Protein AF-A0A0W0GHX7-F1 (afdb_monomer)

Foldseek 3Di:
DDDDPPDDPPPPPPDDDQDDDPPDSPDPVLLVPQLVLLVVVCVVPNLVVLCVVLVHDSVVSVCSNVVVDDDDPVSSVVSNVVSVVVVVVVVVVVVPPD

Sequence (98 aa):
MVTERKNIFKRTRKRGKPVQVLGLKISVDIVLSIEQDVKYLCALYGPLSVSRSLGISRTALHYYKTGKRKPKLLISVAIQNWAKEERDNENKKSGQVR

Organism: NCBI:txid1217799

Nearest PDB structures (foldseek):
  2ofy-assembly1_B  TM=6.961E-01  e=6.010E-01  Rhodococcus jostii RHA1
  5d50-assembly1_C  TM=7.108E-01  e=9.653E-01  Salmonella phage SPC32H
  5d4z-assembly3_F  TM=6.144E-01  e=1.087E+00  Salmonella phage SPC32H
  5d4z-assembly8_U  TM=6.297E-01  e=1.461E+00  Salmonella phage SPC32H
  3vk0-assembly2_B  TM=7.098E-01  e=2.643E+00  Neisseria meningitidis MC58

Structure (mmCIF, N/CA/C/O backbone):
data_AF-A0A0W0GHX7-F1
#
_entry.id   AF-A0A0W0GHX7-F1
#
loop_
_atom_site.group_PDB
_atom_site.id
_atom_site.type_symbol
_atom_site.label_atom_id
_atom_site.label_alt_id
_atom_site.label_comp_id
_atom_site.label_asym_id
_atom_site.label_entity_id
_atom_site.label_seq_id
_atom_site.pdbx_PDB_ins_code
_atom_site.Cartn_x
_atom_site.Cartn_y
_atom_site.Cartn_z
_atom_site.occupancy
_atom_site.B_iso_or_equiv
_atom_site.auth_seq_id
_atom_site.auth_comp_id
_atom_site.auth_asym_id
_atom_site.auth_atom_id
_atom_site.pdbx_PDB_model_num
ATOM 1 N N . MET A 1 1 ? -35.126 48.356 -8.206 1.00 46.69 1 MET A N 1
ATOM 2 C CA . MET A 1 1 ? -34.473 48.028 -6.919 1.00 46.69 1 MET A CA 1
ATOM 3 C C . MET A 1 1 ? -34.918 46.639 -6.494 1.00 46.69 1 MET A C 1
ATOM 5 O O . MET A 1 1 ? -36.016 46.495 -5.983 1.00 46.69 1 MET A O 1
ATOM 9 N N . VAL A 1 2 ? -34.100 45.622 -6.759 1.00 43.16 2 VAL A N 1
ATOM 10 C CA . VAL A 1 2 ? -34.275 44.265 -6.224 1.00 43.16 2 VAL A CA 1
ATOM 11 C C . VAL A 1 2 ? -32.895 43.827 -5.753 1.00 43.16 2 VAL A C 1
ATOM 13 O O . VAL A 1 2 ? -31.950 43.728 -6.531 1.00 43.16 2 VAL A O 1
ATOM 16 N N . THR A 1 3 ? -32.758 43.720 -4.440 1.00 49.19 3 THR A N 1
ATOM 17 C CA . THR A 1 3 ? -31.529 43.423 -3.711 1.00 49.19 3 THR A CA 1
ATOM 18 C C . THR A 1 3 ? -31.260 41.924 -3.746 1.00 49.19 3 THR A C 1
ATOM 20 O O . THR A 1 3 ? -31.618 41.189 -2.827 1.00 49.19 3 THR A O 1
ATOM 23 N N . GLU A 1 4 ? -30.578 41.452 -4.787 1.00 53.28 4 GLU A N 1
ATOM 24 C CA . GLU A 1 4 ? -30.025 40.100 -4.772 1.00 53.28 4 GLU A CA 1
ATOM 25 C C . GLU A 1 4 ? -28.771 40.065 -3.898 1.00 53.28 4 GLU A C 1
ATOM 27 O O . GLU A 1 4 ? -27.639 40.338 -4.306 1.00 53.28 4 GLU A O 1
ATOM 32 N N . ARG A 1 5 ? -29.003 39.725 -2.630 1.00 52.19 5 ARG A N 1
ATOM 33 C CA . ARG A 1 5 ? -27.979 39.272 -1.695 1.00 52.19 5 ARG A CA 1
ATOM 34 C C . ARG A 1 5 ? -27.252 38.065 -2.305 1.00 52.19 5 ARG A C 1
ATOM 36 O O . ARG A 1 5 ? -27.708 36.933 -2.165 1.00 52.19 5 ARG A O 1
ATOM 43 N N . LYS A 1 6 ? -26.086 38.285 -2.923 1.00 49.25 6 LYS A N 1
ATOM 44 C CA . LYS A 1 6 ? -25.084 37.236 -3.193 1.00 49.25 6 LYS A CA 1
ATOM 45 C C . LYS A 1 6 ? -24.543 36.716 -1.861 1.00 49.25 6 LYS A C 1
ATOM 47 O O . LYS A 1 6 ? -23.487 37.127 -1.385 1.00 49.25 6 LYS A O 1
ATOM 52 N N . ASN A 1 7 ? -25.303 35.831 -1.226 1.00 50.59 7 ASN A N 1
ATOM 53 C CA . ASN A 1 7 ? -24.957 35.244 0.056 1.00 50.59 7 ASN A CA 1
ATOM 54 C C . ASN A 1 7 ? -23.957 34.096 -0.157 1.00 50.59 7 ASN A C 1
ATOM 56 O O . ASN A 1 7 ? -24.316 32.952 -0.409 1.00 50.59 7 ASN A O 1
ATOM 60 N N . ILE A 1 8 ? -22.676 34.463 -0.155 1.00 51.62 8 ILE A N 1
ATOM 61 C CA . ILE A 1 8 ? -21.651 33.916 0.745 1.00 51.62 8 ILE A CA 1
ATOM 62 C C . ILE A 1 8 ? -21.823 32.413 1.056 1.00 51.62 8 ILE A C 1
ATOM 64 O O . ILE A 1 8 ? -21.998 32.010 2.197 1.00 51.62 8 ILE A O 1
ATOM 68 N N . PHE A 1 9 ? -21.670 31.551 0.053 1.00 45.50 9 PHE A N 1
ATOM 69 C CA . PHE A 1 9 ? -21.228 30.168 0.276 1.00 45.50 9 PHE A CA 1
ATOM 70 C C . PHE A 1 9 ? -19.756 30.024 -0.121 1.00 45.50 9 PHE A C 1
ATOM 72 O O . PHE A 1 9 ? -19.348 29.132 -0.862 1.00 45.50 9 PHE A O 1
ATOM 79 N N . LYS A 1 10 ? -18.908 30.894 0.446 1.00 46.12 10 LYS A N 1
ATOM 80 C CA . LYS A 1 10 ? -17.517 30.510 0.698 1.00 46.12 10 LYS A CA 1
ATOM 81 C C . LYS A 1 10 ? -17.579 29.394 1.738 1.00 46.12 10 LYS A C 1
ATOM 83 O O . LYS A 1 10 ? -17.734 29.671 2.922 1.00 46.12 10 LYS A O 1
ATOM 88 N N . ARG A 1 11 ? -17.508 28.133 1.294 1.00 47.53 11 ARG A N 1
ATOM 89 C CA . ARG A 1 11 ? -17.277 26.966 2.159 1.00 47.53 11 ARG A CA 1
ATOM 90 C C . ARG A 1 11 ? -16.026 27.232 2.999 1.00 47.53 11 ARG A C 1
ATOM 92 O O . ARG A 1 11 ? -14.903 26.995 2.562 1.00 47.53 11 ARG A O 1
ATOM 99 N N . THR A 1 12 ? -16.211 27.739 4.208 1.00 52.91 12 THR A N 1
ATOM 100 C CA . THR A 1 12 ? -15.168 27.825 5.222 1.00 52.91 12 THR A CA 1
ATOM 101 C C . THR A 1 12 ? -14.862 26.400 5.668 1.00 52.91 12 THR A C 1
ATOM 103 O O . THR A 1 12 ? -15.581 25.810 6.472 1.00 52.91 12 THR A O 1
ATOM 106 N N . ARG A 1 13 ? -13.795 25.804 5.112 1.00 48.12 13 ARG A N 1
ATOM 107 C CA . ARG A 1 13 ? -13.178 24.599 5.683 1.00 48.12 13 ARG A CA 1
ATOM 108 C C . ARG A 1 13 ? -12.830 24.927 7.133 1.00 48.12 13 ARG A C 1
ATOM 110 O O . ARG A 1 13 ? -11.890 25.679 7.384 1.00 48.12 13 ARG A O 1
ATOM 117 N N . LYS A 1 14 ? -13.583 24.380 8.087 1.00 51.22 14 LYS A N 1
ATOM 118 C CA . LYS A 1 14 ? -13.174 24.379 9.491 1.00 51.22 14 LYS A CA 1
ATOM 119 C C . LYS A 1 14 ? -11.901 23.537 9.574 1.00 51.22 14 LYS A C 1
ATOM 121 O O . LYS A 1 14 ? -11.968 22.313 9.514 1.00 51.22 14 LYS A O 1
ATOM 126 N N . ARG A 1 15 ? -10.737 24.197 9.627 1.00 48.44 15 ARG A N 1
ATOM 127 C CA . ARG A 1 15 ? -9.473 23.555 10.009 1.00 48.44 15 ARG A CA 1
ATOM 128 C C . ARG A 1 15 ? -9.703 22.861 11.352 1.00 48.44 15 ARG A C 1
ATOM 130 O O . ARG A 1 15 ? -10.286 23.456 12.259 1.00 48.44 15 ARG A O 1
ATOM 137 N N . GLY A 1 16 ? -9.332 21.585 11.409 1.00 49.06 16 GLY A N 1
ATOM 138 C CA . GLY A 1 16 ? -9.621 20.692 12.523 1.00 49.06 16 GLY A CA 1
ATOM 139 C C . GLY A 1 16 ? -9.128 21.253 13.851 1.00 49.06 16 GLY A C 1
ATOM 140 O O . GLY A 1 16 ? -8.019 21.774 13.950 1.00 49.06 16 GLY A O 1
ATOM 141 N N . LYS A 1 17 ? -9.969 21.137 14.879 1.00 51.44 17 LYS A N 1
ATOM 142 C CA . LYS A 1 17 ? -9.514 21.258 16.262 1.00 51.44 17 LYS A CA 1
ATOM 143 C C . LYS A 1 17 ? -8.677 20.010 16.587 1.00 51.44 17 LYS A C 1
ATOM 145 O O . LYS A 1 17 ? -9.114 18.912 16.236 1.00 51.44 17 LYS A O 1
ATOM 150 N N . PRO A 1 18 ? -7.509 20.140 17.230 1.00 43.66 18 PRO A N 1
ATOM 151 C CA . PRO A 1 18 ? -6.725 18.985 17.645 1.00 43.66 18 PRO A CA 1
ATOM 152 C C . PRO A 1 18 ? -7.465 18.236 18.761 1.00 43.66 18 PRO A C 1
ATOM 154 O O . PRO A 1 18 ? -7.791 18.820 19.792 1.00 43.66 18 PRO A O 1
ATOM 157 N N . VAL A 1 19 ? -7.741 16.947 18.551 1.00 47.97 19 VAL A N 1
ATOM 158 C CA . VAL A 1 19 ? -8.253 16.050 19.595 1.00 47.97 19 VAL A CA 1
ATOM 159 C C . VAL A 1 19 ? -7.044 15.448 20.303 1.00 47.97 19 VAL A C 1
ATOM 161 O O . VAL A 1 19 ? -6.222 14.776 19.686 1.00 47.97 19 VAL A O 1
ATOM 164 N N . GLN A 1 20 ? -6.907 15.751 21.589 1.00 40.09 20 GLN A N 1
ATOM 165 C CA . GLN A 1 20 ? -5.825 15.269 22.437 1.00 40.09 20 GLN A CA 1
ATOM 166 C C . GLN A 1 20 ? -6.184 13.856 22.913 1.00 40.09 20 GLN A C 1
ATOM 168 O O . GLN A 1 20 ? -7.150 13.680 23.649 1.00 40.09 20 GLN A O 1
ATOM 173 N N . VAL A 1 21 ? -5.436 12.842 22.478 1.00 47.03 21 VAL A N 1
ATOM 174 C CA . VAL A 1 21 ? -5.579 11.464 22.969 1.00 47.03 21 VAL A CA 1
ATOM 175 C C . VAL A 1 21 ? -4.224 11.042 23.533 1.00 47.03 21 VAL A C 1
ATOM 177 O O . VAL A 1 21 ? -3.242 10.989 22.801 1.00 47.03 21 VAL A O 1
ATOM 180 N N . LEU A 1 22 ? -4.169 10.780 24.845 1.00 40.06 22 LEU A N 1
ATOM 181 C CA . LEU A 1 22 ? -3.025 10.174 25.551 1.00 40.06 22 LEU A CA 1
ATOM 182 C C . LEU A 1 22 ? -1.68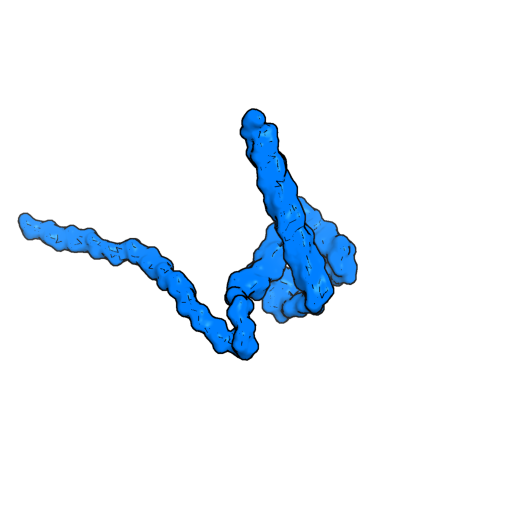8 10.947 25.485 1.00 40.06 22 LEU A C 1
ATOM 184 O O . LEU A 1 22 ? -0.628 10.344 25.354 1.00 40.06 22 LEU A O 1
ATOM 188 N N . GLY A 1 23 ? -1.708 12.283 25.572 1.00 44.09 23 GLY A N 1
ATOM 189 C CA . GLY A 1 23 ? -0.488 13.095 25.757 1.00 44.09 23 GLY A CA 1
ATOM 190 C C . GLY A 1 23 ? 0.488 13.146 24.570 1.00 44.09 23 GLY A C 1
ATOM 191 O O . GLY A 1 23 ? 1.445 13.915 24.600 1.00 44.09 23 GLY A O 1
ATOM 192 N N . LEU A 1 24 ? 0.226 12.410 23.493 1.00 42.53 24 LEU A N 1
ATOM 193 C CA . LEU A 1 24 ? 0.997 12.447 22.256 1.00 42.53 24 LEU A CA 1
ATOM 194 C C . LEU A 1 24 ? 0.178 13.191 21.193 1.00 42.53 24 LEU A C 1
ATOM 196 O O . LEU A 1 24 ? -0.914 12.765 20.817 1.00 42.53 24 LEU A O 1
ATOM 200 N N . LYS A 1 25 ? 0.696 14.322 20.693 1.00 42.22 25 LYS A N 1
ATOM 201 C CA . LYS A 1 25 ? 0.144 15.036 19.524 1.00 42.22 25 LYS A CA 1
ATOM 202 C C . LYS A 1 25 ? 0.410 14.221 18.251 1.00 42.22 25 LYS A C 1
ATOM 204 O O . LYS A 1 25 ? 1.224 14.606 17.421 1.00 42.22 25 LYS A O 1
ATOM 209 N N . ILE A 1 26 ? -0.242 13.074 18.107 1.00 42.78 26 ILE A N 1
ATOM 210 C CA . ILE A 1 26 ? -0.191 12.289 16.875 1.00 42.78 26 ILE A CA 1
ATOM 211 C C . ILE A 1 26 ? -1.363 12.768 16.026 1.00 42.78 26 ILE A C 1
ATOM 213 O O . ILE A 1 26 ? -2.524 12.501 16.334 1.00 42.78 26 ILE A O 1
ATOM 217 N N . SER A 1 27 ? -1.051 13.556 14.998 1.00 41.88 27 SER A N 1
ATOM 218 C CA . SER A 1 27 ? -2.031 14.098 14.063 1.00 41.88 27 SER A CA 1
ATOM 219 C C . SER A 1 27 ? -2.890 12.978 13.474 1.00 41.88 27 SER A C 1
ATOM 221 O O . SER A 1 27 ? -2.378 11.963 13.002 1.00 41.88 27 SER A O 1
ATOM 223 N N . VAL A 1 28 ? -4.206 13.198 13.447 1.00 45.53 28 VAL A N 1
ATOM 224 C CA . VAL A 1 28 ? -5.214 12.344 12.786 1.00 45.53 28 VAL A CA 1
ATOM 225 C C . VAL A 1 28 ? -4.857 12.062 11.308 1.00 45.53 28 VAL A C 1
ATOM 227 O O . VAL A 1 28 ? -5.292 11.061 10.740 1.00 45.53 28 VAL A O 1
ATOM 230 N N . ASP A 1 29 ? -3.975 12.874 10.721 1.00 48.28 29 ASP A N 1
ATOM 231 C CA . ASP A 1 29 ? -3.390 12.715 9.386 1.00 48.28 29 ASP A CA 1
ATOM 232 C C . ASP A 1 29 ? -2.561 11.424 9.200 1.00 48.28 29 ASP A C 1
ATOM 234 O O . ASP A 1 29 ? -2.492 10.899 8.092 1.00 48.28 29 ASP A O 1
ATOM 238 N N . ILE A 1 30 ? -1.980 10.850 10.264 1.00 48.50 30 ILE A N 1
ATOM 239 C CA . ILE A 1 30 ? -1.120 9.651 10.160 1.00 48.50 30 ILE A CA 1
ATOM 240 C C . ILE A 1 30 ? -1.948 8.365 9.961 1.00 48.50 30 ILE A C 1
ATOM 242 O O . ILE A 1 30 ? -1.495 7.424 9.313 1.00 48.50 30 ILE A O 1
ATOM 246 N N . VAL A 1 31 ? -3.192 8.313 10.457 1.00 45.69 31 VAL A N 1
ATOM 247 C CA . VAL A 1 31 ? -4.081 7.143 10.277 1.00 45.69 31 VAL A CA 1
ATOM 248 C C . VAL A 1 31 ? -4.827 7.201 8.941 1.00 45.69 31 VAL A C 1
ATOM 250 O O . VAL A 1 31 ? -5.066 6.157 8.337 1.00 45.69 31 VAL A O 1
ATOM 253 N N . LEU A 1 32 ? -5.122 8.404 8.433 1.00 51.81 32 LEU A N 1
ATOM 254 C CA . LEU A 1 32 ? -5.569 8.593 7.048 1.00 51.81 32 LEU A CA 1
ATOM 255 C C . LEU A 1 32 ? -4.451 8.296 6.029 1.00 51.81 32 LEU A C 1
ATOM 257 O O . LEU A 1 32 ? -4.760 8.025 4.870 1.00 51.81 32 LEU A O 1
ATOM 261 N N . SER A 1 33 ? -3.183 8.265 6.462 1.00 68.88 33 SER A N 1
ATOM 262 C CA . SER A 1 33 ? -2.030 7.997 5.595 1.00 68.88 33 SER A CA 1
ATOM 263 C C . SER A 1 33 ? -2.000 6.563 5.075 1.00 68.88 33 SER A C 1
ATOM 265 O O . SER A 1 33 ? -1.864 6.386 3.878 1.00 68.88 33 SER A O 1
ATOM 267 N N . ILE A 1 34 ? -2.198 5.526 5.897 1.00 84.00 34 ILE A N 1
ATOM 268 C CA . ILE A 1 34 ? -1.912 4.148 5.442 1.00 84.00 34 ILE A CA 1
ATOM 269 C C . ILE A 1 34 ? -2.889 3.676 4.361 1.00 84.00 34 ILE A C 1
ATOM 271 O O . ILE A 1 34 ? -2.477 3.046 3.393 1.00 84.00 34 ILE A O 1
ATOM 275 N N . GLU A 1 35 ? -4.183 3.972 4.493 1.00 89.19 35 GLU A N 1
ATOM 276 C CA . GLU A 1 35 ? -5.159 3.609 3.458 1.00 89.19 35 GLU A CA 1
ATOM 277 C C . GLU A 1 35 ? -4.847 4.325 2.138 1.00 89.19 35 GLU A C 1
ATOM 279 O O . GLU A 1 35 ? -4.892 3.717 1.065 1.00 89.19 35 GLU A O 1
ATOM 284 N N . GLN A 1 36 ? -4.509 5.613 2.223 1.00 89.12 36 GLN A N 1
ATOM 285 C CA . GLN A 1 36 ? -4.138 6.428 1.072 1.00 89.12 36 GLN A CA 1
ATOM 286 C C . GLN A 1 36 ? -2.824 5.955 0.448 1.00 89.12 36 GLN A C 1
ATOM 288 O O . GLN A 1 36 ? -2.753 5.833 -0.769 1.00 89.12 36 GLN A O 1
ATOM 293 N N . ASP A 1 37 ? -1.833 5.604 1.262 1.00 91.44 37 ASP A N 1
ATOM 294 C CA . ASP A 1 37 ? -0.536 5.081 0.843 1.00 91.44 37 ASP A CA 1
ATOM 295 C C . ASP A 1 37 ? -0.706 3.715 0.161 1.00 91.44 37 ASP A C 1
ATOM 297 O O . ASP A 1 37 ? -0.176 3.492 -0.924 1.00 91.44 37 ASP A O 1
ATOM 301 N N . VAL A 1 38 ? -1.540 2.822 0.710 1.00 93.00 38 VAL A N 1
ATOM 302 C CA . VAL A 1 38 ? -1.886 1.549 0.054 1.00 93.00 38 VAL A CA 1
ATOM 303 C C . VAL A 1 38 ? -2.610 1.793 -1.269 1.00 93.00 38 VAL A C 1
ATOM 305 O O . VAL A 1 38 ? -2.313 1.120 -2.257 1.00 93.00 38 VAL A O 1
ATOM 308 N N . LYS A 1 39 ? -3.564 2.732 -1.321 1.00 93.19 39 LYS A N 1
ATOM 309 C CA . LYS A 1 39 ? -4.269 3.091 -2.564 1.00 93.19 39 LYS A CA 1
ATOM 310 C C . LYS A 1 39 ? -3.309 3.650 -3.613 1.00 93.19 39 LYS A C 1
ATOM 312 O O . LYS A 1 39 ? -3.403 3.229 -4.762 1.00 93.19 39 LYS A O 1
ATOM 317 N N . TYR A 1 40 ? -2.398 4.529 -3.209 1.00 92.56 40 TYR A N 1
ATOM 318 C CA . TYR A 1 40 ? -1.368 5.131 -4.052 1.00 92.56 40 TYR A CA 1
ATOM 319 C C . TYR A 1 40 ? -0.421 4.069 -4.620 1.00 92.56 40 TYR A C 1
ATOM 321 O O . TYR A 1 40 ? -0.331 3.918 -5.835 1.00 92.56 40 TYR A O 1
ATOM 329 N N . LEU A 1 41 ? 0.171 3.232 -3.765 1.00 92.88 41 LEU A N 1
ATOM 330 C CA . LEU A 1 41 ? 1.052 2.142 -4.196 1.00 92.88 41 LEU A CA 1
ATOM 331 C C . LEU A 1 41 ? 0.327 1.140 -5.105 1.00 92.88 41 LEU A C 1
ATOM 333 O O . LEU A 1 41 ? 0.881 0.675 -6.098 1.00 92.88 41 LEU A O 1
ATOM 337 N N . CYS A 1 42 ? -0.938 0.820 -4.808 1.00 94.44 42 CYS A N 1
ATOM 338 C CA . CYS A 1 42 ? -1.742 -0.045 -5.672 1.00 94.44 42 CYS A CA 1
ATOM 339 C C . CYS A 1 42 ? -2.051 0.589 -7.033 1.00 94.44 42 CYS A C 1
ATOM 341 O O . CYS A 1 42 ? -2.267 -0.160 -7.983 1.00 94.44 42 CYS A O 1
ATOM 343 N N . ALA A 1 43 ? -2.133 1.917 -7.126 1.00 92.44 43 ALA A N 1
ATOM 344 C CA . ALA A 1 43 ? -2.336 2.615 -8.391 1.00 92.44 43 ALA A CA 1
ATOM 345 C C . ALA A 1 43 ? -1.059 2.609 -9.246 1.00 92.44 43 ALA A C 1
ATOM 347 O O . ALA A 1 43 ? -1.157 2.428 -10.454 1.00 92.44 43 ALA A O 1
ATOM 348 N N . LEU A 1 44 ? 0.115 2.730 -8.617 1.00 91.12 44 LEU A N 1
ATOM 349 C CA . LEU A 1 44 ? 1.409 2.705 -9.306 1.00 91.12 44 LEU A CA 1
ATOM 350 C C . LEU A 1 44 ? 1.817 1.301 -9.774 1.00 91.12 44 LEU A C 1
ATOM 352 O O . LEU A 1 44 ? 2.200 1.117 -10.925 1.00 91.12 44 LEU A O 1
ATOM 356 N N . TYR A 1 45 ? 1.726 0.300 -8.895 1.00 93.38 45 TYR A N 1
ATOM 357 C CA . TYR A 1 45 ? 2.311 -1.029 -9.140 1.00 93.38 45 TYR A CA 1
ATOM 358 C C . TYR A 1 45 ? 1.291 -2.154 -9.315 1.00 93.38 45 TYR A C 1
ATOM 360 O O . TYR A 1 45 ? 1.651 -3.286 -9.653 1.00 93.38 45 TYR A O 1
ATOM 368 N N . GLY A 1 46 ? 0.019 -1.877 -9.035 1.00 94.62 46 GLY A N 1
ATOM 369 C CA . GLY A 1 46 ? -1.033 -2.882 -8.978 1.00 94.62 46 GLY A CA 1
ATOM 370 C C . GLY A 1 46 ? -1.081 -3.649 -7.643 1.00 94.62 46 GLY A C 1
ATOM 371 O O . GLY A 1 46 ? -0.075 -3.837 -6.956 1.00 94.62 46 GLY A O 1
ATOM 372 N N . PRO A 1 47 ? -2.263 -4.160 -7.252 1.00 92.31 47 PRO A N 1
ATOM 373 C CA . PRO A 1 47 ? -2.471 -4.774 -5.939 1.00 92.31 47 PRO A CA 1
ATOM 374 C C . PRO A 1 47 ? -1.720 -6.101 -5.748 1.00 92.31 47 PRO A C 1
ATOM 376 O O . PRO A 1 47 ? -1.362 -6.447 -4.625 1.00 92.31 47 PRO A O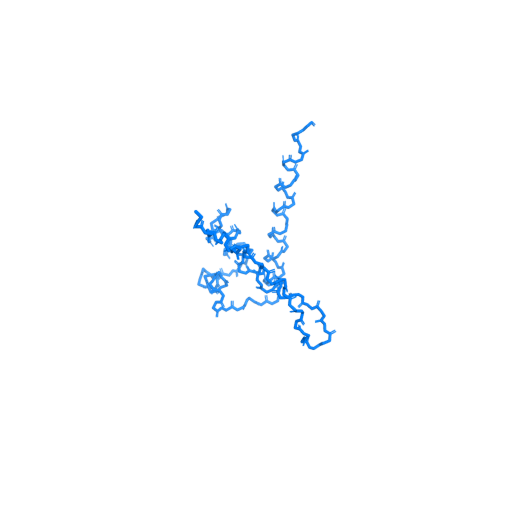 1
ATOM 379 N N . LEU A 1 48 ? -1.478 -6.866 -6.820 1.00 94.81 48 LEU A N 1
ATOM 380 C CA . LEU A 1 48 ? -0.747 -8.133 -6.721 1.00 94.81 48 LEU A CA 1
ATOM 381 C C . LEU A 1 48 ? 0.721 -7.892 -6.349 1.00 94.81 48 LEU A C 1
ATOM 383 O O . LEU A 1 48 ? 1.215 -8.510 -5.406 1.00 94.81 48 LEU A O 1
ATOM 387 N N . SER A 1 49 ? 1.382 -6.968 -7.045 1.00 95.31 49 SER A N 1
ATOM 388 C CA . SER A 1 49 ? 2.778 -6.594 -6.804 1.00 95.31 49 SER A CA 1
ATOM 389 C C . SER A 1 49 ? 2.964 -6.077 -5.382 1.00 95.31 49 SER A C 1
ATOM 391 O O . SER A 1 49 ? 3.785 -6.607 -4.643 1.00 95.31 49 SER A O 1
ATOM 393 N N . VAL A 1 50 ? 2.106 -5.145 -4.948 1.00 94.81 50 VAL A N 1
ATOM 394 C CA . VAL A 1 50 ? 2.142 -4.597 -3.583 1.00 94.81 50 VAL A CA 1
ATOM 395 C C . VAL A 1 50 ? 1.964 -5.694 -2.529 1.00 94.81 50 VAL A C 1
ATOM 397 O O . VAL A 1 50 ? 2.699 -5.723 -1.545 1.00 94.81 50 VAL A O 1
ATOM 400 N N . SER A 1 51 ? 1.033 -6.636 -2.735 1.00 95.75 51 SER A N 1
ATOM 401 C CA . SER A 1 51 ? 0.834 -7.743 -1.786 1.00 95.75 51 SER A CA 1
ATOM 402 C C . SER A 1 51 ? 2.064 -8.648 -1.671 1.00 95.75 51 SER A C 1
ATOM 404 O O . SER A 1 51 ? 2.428 -9.037 -0.562 1.00 95.75 51 SER A O 1
ATOM 406 N N . ARG A 1 52 ? 2.741 -8.925 -2.795 1.00 94.94 52 ARG A N 1
ATOM 407 C CA . ARG A 1 52 ? 3.965 -9.735 -2.831 1.00 94.94 52 ARG A CA 1
ATOM 408 C C . ARG A 1 52 ? 5.130 -9.024 -2.150 1.00 94.94 52 ARG A C 1
ATOM 410 O O . ARG A 1 52 ? 5.765 -9.635 -1.299 1.00 94.94 52 ARG A O 1
ATOM 417 N N . SER A 1 53 ? 5.358 -7.746 -2.454 1.00 95.06 53 SER A N 1
ATOM 418 C CA . SER A 1 53 ? 6.443 -6.960 -1.848 1.00 95.06 53 SER A CA 1
ATOM 419 C C . SER A 1 53 ? 6.292 -6.819 -0.333 1.00 95.06 53 SER A C 1
ATOM 421 O O . SER A 1 53 ? 7.279 -6.850 0.391 1.00 95.06 53 SER A O 1
ATOM 423 N N . LEU A 1 54 ? 5.057 -6.708 0.163 1.00 93.25 54 LEU A N 1
ATOM 424 C CA . LEU A 1 54 ? 4.778 -6.628 1.600 1.00 93.25 54 LEU A CA 1
ATOM 425 C C . LEU A 1 54 ? 4.733 -8.001 2.297 1.00 93.25 54 LEU A C 1
ATOM 427 O O . LEU A 1 54 ? 4.566 -8.048 3.514 1.00 93.25 54 LEU A O 1
ATOM 431 N N . GLY A 1 55 ? 4.827 -9.112 1.556 1.00 95.00 55 GLY A N 1
ATOM 432 C CA . GLY A 1 55 ? 4.728 -10.463 2.115 1.00 95.00 55 GLY A CA 1
ATOM 433 C C . GLY A 1 55 ? 3.356 -10.779 2.724 1.00 95.00 55 GLY A C 1
ATOM 434 O O . GLY A 1 55 ? 3.267 -11.497 3.720 1.00 95.00 55 GLY A O 1
ATOM 435 N N . ILE A 1 56 ? 2.275 -10.222 2.166 1.00 94.56 56 ILE A N 1
ATOM 436 C CA . ILE A 1 56 ? 0.907 -10.391 2.680 1.00 94.56 56 ILE A CA 1
ATOM 437 C C . ILE A 1 56 ? -0.036 -10.987 1.637 1.00 94.56 56 ILE A C 1
ATOM 439 O O . ILE A 1 56 ? 0.170 -10.884 0.430 1.00 94.56 56 ILE A O 1
ATOM 443 N N . SER A 1 57 ? -1.142 -11.568 2.101 1.00 95.75 57 SER A N 1
ATOM 444 C CA . SER A 1 57 ? -2.195 -12.037 1.201 1.00 95.75 57 SER A CA 1
ATOM 445 C C . SER A 1 57 ? -2.932 -10.871 0.529 1.00 95.75 57 SER A C 1
ATOM 447 O O . SER A 1 57 ? -3.085 -9.784 1.097 1.00 95.75 57 SER A O 1
ATOM 449 N N . ARG A 1 58 ? -3.473 -11.113 -0.674 1.00 93.06 58 ARG A N 1
ATOM 450 C CA . ARG A 1 58 ? -4.315 -10.136 -1.397 1.00 93.06 58 ARG A CA 1
ATOM 451 C C . ARG A 1 58 ? -5.528 -9.700 -0.575 1.00 93.06 58 ARG A C 1
ATOM 453 O O . ARG A 1 58 ? -5.922 -8.539 -0.629 1.00 93.06 58 ARG A O 1
ATOM 460 N N . THR A 1 59 ? -6.092 -10.615 0.210 1.00 95.12 59 THR A N 1
ATOM 461 C CA . THR A 1 59 ? -7.219 -10.339 1.107 1.00 95.12 59 THR A CA 1
ATOM 462 C C . THR A 1 59 ? -6.818 -9.389 2.233 1.00 95.12 59 THR A C 1
ATOM 464 O O . THR A 1 59 ? -7.540 -8.435 2.515 1.00 95.12 59 THR A O 1
ATOM 467 N N . ALA A 1 60 ? -5.643 -9.591 2.840 1.00 93.31 60 ALA A N 1
ATOM 468 C CA . ALA A 1 60 ? -5.124 -8.679 3.857 1.00 93.31 60 ALA A CA 1
ATOM 469 C C . ALA A 1 60 ? -4.883 -7.279 3.276 1.00 93.31 60 ALA A C 1
ATOM 471 O O . ALA A 1 60 ? -5.342 -6.296 3.856 1.00 93.31 60 ALA A O 1
ATOM 472 N N . LEU A 1 61 ? -4.262 -7.194 2.093 1.00 94.44 61 LEU A N 1
ATOM 473 C 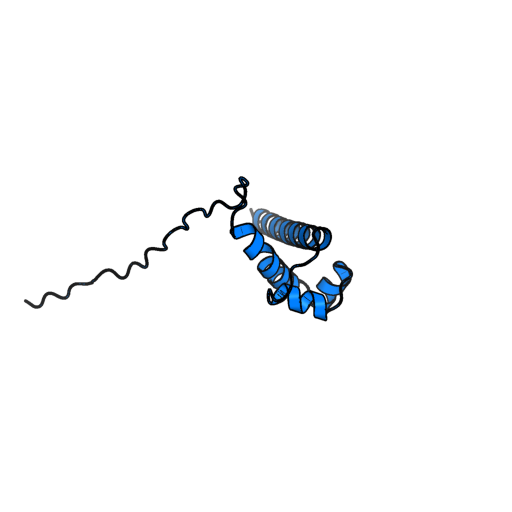CA . LEU A 1 61 ? -4.072 -5.926 1.387 1.00 94.44 61 LEU A CA 1
ATOM 474 C C . LEU A 1 61 ? -5.411 -5.233 1.091 1.00 94.44 61 LEU A C 1
ATOM 476 O O . LEU A 1 61 ? -5.534 -4.027 1.292 1.00 94.44 61 LEU A O 1
ATOM 480 N N . HIS A 1 62 ? -6.427 -5.983 0.654 1.00 93.50 62 HIS A N 1
ATOM 481 C CA . HIS A 1 62 ? -7.764 -5.441 0.417 1.00 93.50 62 HIS A CA 1
ATOM 482 C C . HIS A 1 62 ? -8.364 -4.836 1.691 1.00 93.50 62 HIS A C 1
ATOM 484 O O . HIS A 1 62 ? -8.863 -3.714 1.649 1.00 93.50 62 HIS A O 1
ATOM 490 N N . TYR A 1 63 ? -8.259 -5.519 2.835 1.00 93.81 63 TYR A N 1
ATOM 491 C CA . TYR A 1 63 ? -8.760 -4.978 4.099 1.00 93.81 63 TYR A CA 1
ATOM 492 C C . TYR A 1 63 ? -8.018 -3.727 4.563 1.00 93.81 63 TYR A C 1
ATOM 494 O O . TYR A 1 63 ? -8.654 -2.838 5.131 1.00 93.81 63 TYR A O 1
ATOM 502 N N . TYR A 1 64 ? -6.713 -3.633 4.298 1.00 92.50 64 TYR A N 1
ATOM 503 C CA . TYR A 1 64 ? -5.940 -2.418 4.567 1.00 92.50 64 TYR A CA 1
ATOM 504 C C . TYR A 1 64 ? -6.382 -1.276 3.643 1.00 92.50 64 TYR A C 1
ATOM 506 O O . TYR A 1 64 ? -6.607 -0.162 4.104 1.00 92.50 64 TYR A O 1
ATOM 514 N N . LYS A 1 65 ? -6.604 -1.571 2.356 1.00 90.25 65 LYS A N 1
ATOM 515 C CA . LYS A 1 65 ? -7.068 -0.610 1.343 1.00 90.25 65 LYS A CA 1
ATOM 516 C C . LYS A 1 65 ? -8.470 -0.056 1.619 1.00 90.25 65 LYS A C 1
ATOM 518 O O . LYS A 1 65 ? -8.766 1.059 1.203 1.00 90.25 65 LYS A O 1
ATOM 523 N N . THR A 1 66 ? -9.350 -0.829 2.253 1.00 89.88 66 THR A N 1
ATOM 524 C CA . THR A 1 66 ? -10.718 -0.398 2.594 1.00 89.88 66 THR A CA 1
ATOM 525 C C . THR A 1 66 ? -10.856 0.074 4.041 1.00 89.88 66 THR A C 1
ATOM 527 O O . THR A 1 66 ? -11.981 0.235 4.505 1.00 89.88 66 THR A O 1
ATOM 530 N N . GLY A 1 67 ? -9.756 0.163 4.797 1.00 87.06 67 GLY A N 1
ATOM 531 C CA . GLY A 1 67 ? -9.784 0.524 6.218 1.00 87.06 67 GLY A CA 1
ATOM 532 C C . GLY A 1 67 ? -10.515 -0.479 7.123 1.00 87.06 67 GLY A C 1
ATOM 533 O O . GLY A 1 67 ? -10.733 -0.201 8.299 1.00 87.06 67 GLY A O 1
ATOM 534 N N . LYS A 1 68 ? -10.873 -1.667 6.611 1.00 87.62 68 LYS A N 1
ATOM 535 C CA . LYS A 1 68 ? -11.589 -2.716 7.365 1.00 87.62 68 LYS A CA 1
ATOM 536 C C . LYS A 1 68 ? -10.706 -3.355 8.434 1.00 87.62 68 LYS A C 1
ATOM 538 O O . LYS A 1 68 ? -11.209 -3.914 9.402 1.00 87.62 68 LYS A O 1
ATOM 543 N N . ARG A 1 69 ? -9.386 -3.302 8.246 1.00 86.25 69 ARG A N 1
ATOM 544 C CA . ARG A 1 69 ? -8.392 -3.823 9.186 1.00 86.25 69 ARG A CA 1
ATOM 545 C C . ARG A 1 69 ? -7.175 -2.911 9.200 1.00 86.25 69 ARG A C 1
ATOM 547 O O . ARG A 1 69 ? -6.757 -2.433 8.150 1.00 86.25 69 ARG A O 1
ATOM 554 N N . LYS A 1 70 ? -6.568 -2.727 10.373 1.00 84.56 70 LYS A N 1
ATOM 555 C CA . LYS A 1 70 ? -5.269 -2.055 10.487 1.00 84.56 70 LYS A CA 1
ATOM 556 C C . LYS A 1 70 ? -4.123 -3.062 10.299 1.00 84.56 70 LYS A C 1
ATOM 558 O O . LYS A 1 70 ? -4.198 -4.159 10.864 1.00 84.56 70 LYS A O 1
ATOM 563 N N . PRO A 1 71 ? -3.083 -2.729 9.514 1.00 87.75 71 PRO A N 1
ATOM 564 C CA . PRO A 1 71 ? -1.886 -3.554 9.423 1.00 87.75 71 PRO A CA 1
ATOM 565 C C . PRO A 1 71 ? -1.135 -3.615 10.757 1.00 87.75 71 PRO A C 1
ATOM 567 O O . PRO A 1 71 ? -1.286 -2.750 11.619 1.00 87.75 71 PRO A O 1
ATOM 570 N N . LYS A 1 72 ? -0.308 -4.654 10.919 1.00 89.88 72 LYS A N 1
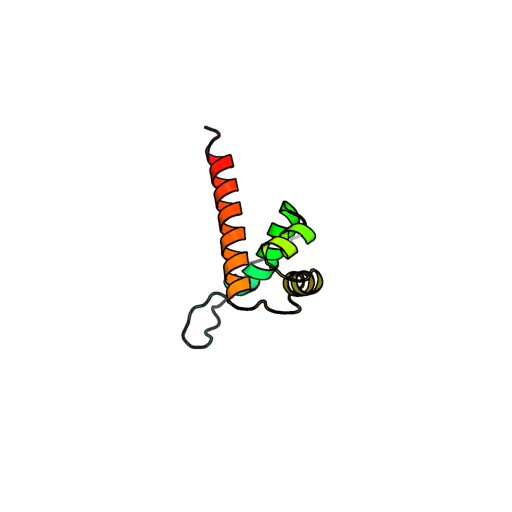ATOM 571 C CA . LYS A 1 72 ? 0.659 -4.735 12.026 1.00 89.88 72 LYS A CA 1
ATOM 572 C C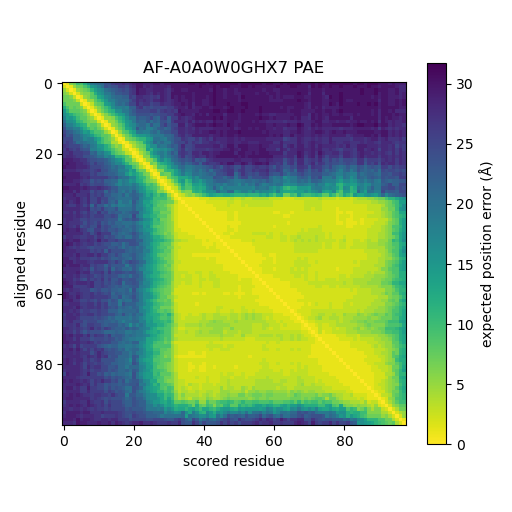 . LYS A 1 72 ? 1.682 -3.599 11.908 1.00 89.88 72 LYS A C 1
ATOM 574 O O . LYS A 1 72 ? 1.974 -3.173 10.793 1.00 89.88 72 LYS A O 1
ATOM 579 N N . LEU A 1 73 ? 2.287 -3.200 13.031 1.00 87.44 73 LEU A N 1
ATOM 580 C CA . LEU A 1 73 ? 3.223 -2.068 13.115 1.00 87.44 73 LEU A CA 1
ATOM 581 C C . LEU A 1 73 ? 4.327 -2.098 12.038 1.00 87.44 73 LEU A C 1
ATOM 583 O O . LEU A 1 73 ? 4.555 -1.105 11.353 1.00 87.44 73 LEU A O 1
ATOM 587 N N . LEU A 1 74 ? 4.963 -3.255 11.833 1.00 88.62 74 LEU A N 1
ATOM 588 C CA . LEU A 1 74 ? 6.017 -3.409 10.821 1.00 88.62 74 LEU A CA 1
ATOM 589 C C . LEU A 1 74 ? 5.499 -3.182 9.394 1.00 88.62 74 LEU A C 1
ATOM 591 O O . LEU A 1 74 ? 6.150 -2.518 8.596 1.0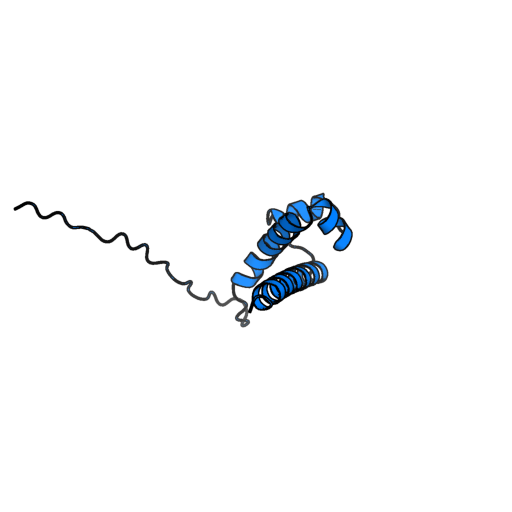0 88.62 74 LEU A O 1
ATOM 595 N N . ILE A 1 75 ? 4.299 -3.681 9.088 1.00 91.88 75 ILE A N 1
ATOM 596 C CA . ILE A 1 75 ? 3.683 -3.520 7.767 1.00 91.88 75 ILE A CA 1
ATOM 597 C C . ILE A 1 75 ? 3.264 -2.062 7.555 1.00 91.88 75 ILE A C 1
ATOM 599 O O . ILE A 1 75 ? 3.454 -1.535 6.465 1.00 91.88 75 ILE A O 1
ATOM 603 N N . SER A 1 76 ? 2.734 -1.385 8.581 1.00 89.56 76 SER A N 1
ATOM 604 C CA . SER A 1 76 ? 2.416 0.044 8.476 1.00 89.56 76 SER A CA 1
ATOM 605 C C . SER A 1 76 ? 3.651 0.896 8.194 1.00 89.56 76 SER A C 1
ATOM 607 O O . SER A 1 76 ? 3.591 1.751 7.316 1.00 89.56 76 SER A O 1
ATOM 609 N N . VAL A 1 77 ? 4.770 0.631 8.879 1.00 90.12 77 VAL A N 1
ATOM 610 C CA . VAL A 1 77 ? 6.032 1.357 8.656 1.00 90.12 77 VAL A CA 1
ATOM 611 C C . VAL A 1 77 ? 6.566 1.087 7.249 1.00 90.12 77 VAL A C 1
ATOM 613 O O . VAL A 1 77 ? 6.942 2.024 6.552 1.00 90.12 77 VAL A O 1
ATOM 616 N N . ALA A 1 78 ? 6.531 -0.170 6.793 1.00 92.75 78 ALA A N 1
ATOM 617 C CA . ALA A 1 78 ? 6.957 -0.533 5.442 1.00 92.7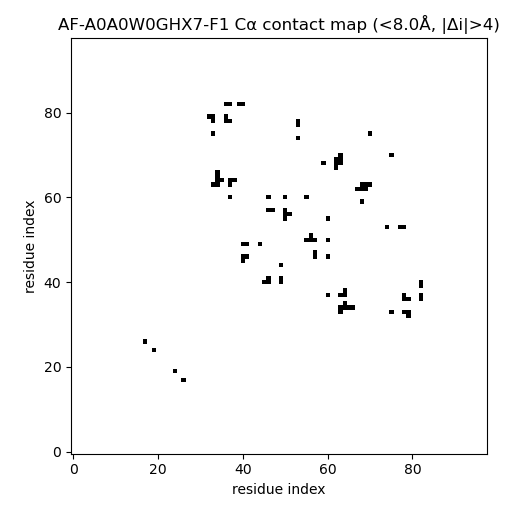5 78 ALA A CA 1
ATOM 618 C C . ALA A 1 78 ? 6.138 0.188 4.356 1.00 92.75 78 ALA A C 1
ATOM 620 O O . ALA A 1 78 ? 6.711 0.742 3.422 1.00 92.75 78 ALA A O 1
ATOM 621 N N . ILE A 1 79 ? 4.808 0.232 4.500 1.00 92.88 79 ILE A N 1
ATOM 622 C CA . ILE A 1 7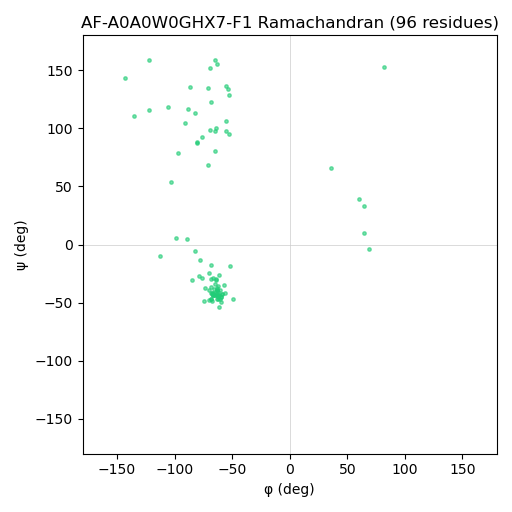9 ? 3.918 0.943 3.568 1.00 92.88 79 ILE A CA 1
ATOM 623 C C . ILE A 1 79 ? 4.249 2.438 3.526 1.00 92.88 79 ILE A C 1
ATOM 625 O O . ILE A 1 79 ? 4.345 3.012 2.443 1.00 92.88 79 ILE A O 1
ATOM 629 N N . GLN A 1 80 ? 4.420 3.068 4.690 1.00 91.06 80 GLN A N 1
ATOM 630 C CA . GLN A 1 80 ? 4.687 4.504 4.780 1.00 91.06 80 GLN A CA 1
ATOM 631 C C . GLN A 1 80 ? 6.047 4.877 4.188 1.00 91.06 80 GLN A C 1
ATOM 633 O O . GLN A 1 80 ? 6.129 5.849 3.437 1.00 91.06 80 GLN A O 1
ATOM 638 N N . ASN A 1 81 ? 7.091 4.097 4.481 1.00 91.69 81 ASN A N 1
ATOM 639 C CA . ASN A 1 81 ? 8.424 4.322 3.925 1.00 91.69 81 ASN A CA 1
ATOM 640 C C . ASN A 1 81 ? 8.414 4.170 2.405 1.00 91.69 81 ASN A C 1
ATOM 642 O O . ASN A 1 81 ? 8.865 5.073 1.708 1.00 91.69 81 ASN A O 1
ATOM 646 N N . TRP A 1 82 ? 7.802 3.102 1.890 1.00 93.69 82 TRP A N 1
ATOM 647 C CA . TRP A 1 82 ? 7.723 2.879 0.448 1.00 93.69 82 TRP A CA 1
ATOM 648 C C . TRP A 1 82 ? 6.944 3.995 -0.264 1.00 93.69 82 TRP A C 1
ATOM 650 O O . TRP A 1 82 ? 7.417 4.571 -1.239 1.00 93.69 82 TRP A O 1
ATOM 660 N N . ALA A 1 83 ? 5.774 4.378 0.253 1.00 90.88 83 ALA A N 1
ATOM 661 C CA . ALA A 1 83 ? 5.002 5.472 -0.333 1.00 90.88 83 ALA A CA 1
ATOM 662 C C . ALA A 1 83 ? 5.729 6.826 -0.246 1.00 90.88 83 ALA A C 1
ATOM 664 O O . ALA A 1 83 ? 5.513 7.702 -1.082 1.00 90.88 83 ALA A O 1
ATOM 665 N N . LYS A 1 84 ? 6.566 7.040 0.775 1.00 90.44 84 LYS A N 1
ATOM 666 C CA . LYS A 1 84 ? 7.406 8.236 0.885 1.00 90.44 84 LYS A CA 1
ATOM 667 C C . LYS A 1 84 ? 8.523 8.233 -0.160 1.00 90.44 84 LYS A C 1
ATOM 669 O O . LYS A 1 84 ? 8.675 9.233 -0.850 1.00 90.44 84 LYS A O 1
ATOM 674 N N . GLU A 1 85 ? 9.238 7.122 -0.310 1.00 89.88 85 GLU A N 1
ATOM 675 C CA . GLU A 1 85 ? 10.301 6.969 -1.311 1.00 89.88 85 GLU A CA 1
ATOM 676 C C . GLU A 1 85 ? 9.790 7.235 -2.729 1.00 89.88 85 GLU A C 1
ATOM 678 O O . GLU A 1 85 ? 10.435 7.958 -3.484 1.00 89.88 85 GLU A O 1
ATOM 683 N N . GLU A 1 86 ? 8.596 6.746 -3.070 1.00 90.75 86 GLU A N 1
ATOM 684 C CA . GLU A 1 86 ? 8.002 7.006 -4.385 1.00 90.75 86 GLU A CA 1
ATOM 685 C C . GLU A 1 86 ? 7.652 8.476 -4.610 1.00 90.75 86 GLU A C 1
ATOM 687 O O . GLU A 1 86 ? 7.973 9.030 -5.661 1.00 90.75 86 GLU A O 1
ATOM 692 N N . ARG A 1 87 ? 7.097 9.153 -3.600 1.00 85.06 87 ARG A N 1
ATOM 693 C CA . ARG A 1 87 ? 6.838 10.599 -3.674 1.00 85.06 87 ARG A CA 1
ATOM 694 C C . ARG A 1 87 ? 8.133 11.402 -3.814 1.00 85.06 87 ARG A C 1
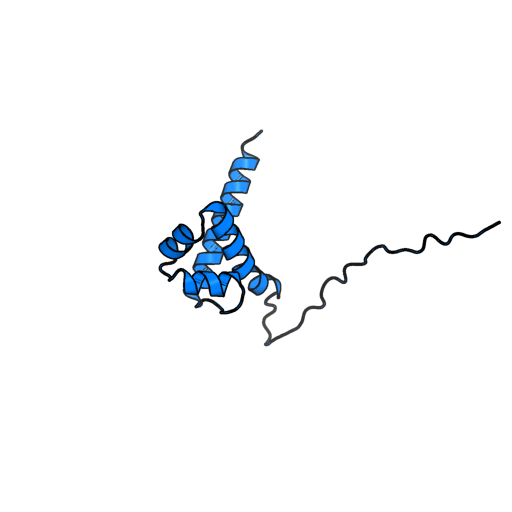ATOM 696 O O . ARG A 1 87 ? 8.188 12.361 -4.584 1.00 85.06 87 ARG A O 1
ATOM 703 N N . ASP A 1 88 ? 9.188 11.003 -3.109 1.00 85.38 88 ASP A N 1
ATOM 704 C CA . ASP A 1 88 ? 10.502 11.642 -3.202 1.00 85.38 88 ASP A CA 1
ATOM 705 C C . ASP A 1 88 ? 11.151 11.391 -4.578 1.00 85.38 88 ASP A C 1
ATOM 707 O O . ASP A 1 88 ? 11.769 12.295 -5.149 1.00 85.38 88 ASP A O 1
ATOM 711 N N . ASN A 1 89 ? 10.967 10.202 -5.157 1.00 85.38 89 ASN A N 1
ATOM 712 C CA . ASN A 1 89 ? 11.429 9.861 -6.504 1.00 85.38 89 ASN A CA 1
ATOM 713 C C . ASN A 1 89 ? 10.682 10.652 -7.590 1.00 85.38 89 ASN A C 1
ATOM 715 O O . ASN A 1 89 ? 11.315 11.151 -8.525 1.00 85.38 89 ASN A O 1
ATOM 719 N N . GLU A 1 90 ? 9.362 10.817 -7.468 1.00 78.25 90 GLU A N 1
ATOM 720 C CA . GLU A 1 90 ? 8.564 11.674 -8.358 1.00 78.25 90 GLU A CA 1
ATOM 721 C C . GLU A 1 90 ? 9.004 13.146 -8.273 1.00 78.25 90 GLU A C 1
ATOM 723 O O . GLU A 1 90 ? 9.157 13.812 -9.302 1.00 78.25 90 GLU A O 1
ATOM 728 N N . ASN A 1 91 ? 9.297 13.648 -7.069 1.00 73.75 91 ASN A N 1
ATOM 729 C CA . ASN A 1 91 ? 9.803 15.009 -6.865 1.00 73.75 91 ASN A CA 1
ATOM 730 C C . ASN A 1 91 ? 11.202 15.216 -7.473 1.00 73.75 91 ASN A C 1
ATOM 732 O O . ASN A 1 91 ? 11.473 16.261 -8.062 1.00 73.75 91 ASN A O 1
ATOM 736 N N . LYS A 1 92 ? 12.091 14.218 -7.395 1.00 75.12 92 LYS A N 1
ATOM 737 C CA . LYS A 1 92 ? 13.409 14.280 -8.052 1.00 75.12 92 LYS A CA 1
ATOM 738 C C . LYS A 1 92 ? 13.290 14.276 -9.575 1.00 75.12 92 LYS A C 1
ATOM 740 O O . LYS A 1 92 ? 13.943 15.080 -10.231 1.00 75.12 92 LYS A O 1
ATOM 745 N N . LYS A 1 93 ? 12.422 13.427 -10.137 1.00 71.25 93 LYS A N 1
ATOM 746 C CA . LYS A 1 93 ? 12.172 13.375 -11.590 1.00 71.25 93 LYS A CA 1
ATOM 747 C C . LYS A 1 93 ? 11.585 14.679 -12.131 1.00 71.25 93 LYS A C 1
ATOM 749 O O . LYS A 1 93 ? 11.949 15.099 -13.222 1.00 71.25 93 LYS A O 1
ATOM 754 N N . SER A 1 94 ? 10.704 15.327 -11.372 1.00 61.00 94 SER A N 1
ATOM 755 C CA . SER A 1 94 ? 10.114 16.616 -11.752 1.00 61.00 94 SER A CA 1
ATOM 756 C C . SER A 1 94 ? 11.048 17.811 -11.516 1.00 61.00 94 SER A C 1
ATOM 758 O O . SER A 1 94 ? 10.961 18.794 -12.247 1.00 61.00 94 SER A O 1
ATOM 760 N N . GLY A 1 95 ? 11.976 17.723 -10.558 1.00 59.03 95 GLY A N 1
ATOM 761 C CA . GLY A 1 95 ? 13.003 18.740 -10.301 1.00 59.03 95 GLY A CA 1
ATOM 762 C C . GLY A 1 95 ? 14.199 18.726 -11.262 1.00 59.03 95 GLY A C 1
ATOM 763 O O . GLY A 1 95 ? 14.954 19.691 -11.285 1.00 59.03 95 GLY A O 1
ATOM 764 N N . GLN A 1 96 ? 14.369 17.670 -12.064 1.00 48.16 96 GLN A N 1
ATOM 765 C CA . GLN A 1 96 ? 15.483 17.522 -13.013 1.00 48.16 96 GLN A CA 1
ATOM 766 C C . GLN A 1 96 ? 15.186 18.108 -14.410 1.00 48.16 96 GLN A C 1
ATOM 768 O O . GLN A 1 96 ? 16.007 18.006 -15.317 1.00 48.16 96 GLN A O 1
ATOM 773 N N . VAL A 1 97 ? 14.026 18.751 -14.584 1.00 47.19 97 VAL A N 1
ATOM 774 C CA . VAL A 1 97 ? 13.700 19.556 -15.769 1.00 47.19 97 VAL A CA 1
ATOM 775 C C . VAL A 1 97 ? 13.983 21.023 -15.448 1.00 47.19 97 VAL A C 1
ATOM 777 O O . VAL A 1 97 ? 13.062 21.765 -15.107 1.00 47.19 97 VAL A O 1
ATOM 780 N N . ARG A 1 98 ? 15.255 21.429 -15.496 1.00 40.88 98 ARG A N 1
ATOM 781 C CA . ARG A 1 98 ? 15.691 22.824 -15.676 1.00 40.88 98 ARG A CA 1
ATOM 782 C C . ARG A 1 98 ? 17.179 22.906 -15.968 1.00 40.88 98 ARG A C 1
ATOM 784 O O . ARG A 1 98 ? 17.950 22.258 -15.231 1.00 40.88 98 ARG A O 1
#

Mean predicted aligned error: 14.25 Å

Radius of gyration: 19.85 Å; Cα contacts (8 Å, |Δi|>4): 49; chains: 1; bounding box: 50×60×42 Å

pLDDT: mean 73.99, std 21.19, range [40.06, 95.75]

Solvent-accessible surface area (backbone atoms only — not comparable to full-atom values): 6156 Å² total; per-residue (Å²): 143,80,87,80,75,83,74,81,76,75,80,75,78,76,75,78,79,88,80,85,58,89,93,50,94,68,60,76,66,63,71,59,38,56,32,51,34,47,47,50,48,30,69,75,62,32,58,68,53,50,17,60,77,71,73,48,52,63,67,57,48,49,30,32,50,70,66,76,39,82,68,56,71,70,56,48,52,51,48,52,50,52,46,47,53,51,53,53,50,51,51,50,65,63,65,67,75,123

Secondary structure (DSSP, 8-state):
--------------PPPPP-BTTB---THHHHHHHHHHHHHHHHH-HHHHHHHTT--HHHHHHHHTTSSPPPHHHHHHHHHHHHHHHHHHHHHHHT--